Protein AF-A0AAW9EA21-F1 (afdb_monomer_lite)

pLDDT: mean 95.62, std 4.77, range [76.38, 98.94]

Sequence (103 aa):
LEMAKRGEGKLLDQFNNPDNPYAHYTTTGPEIWQQTAGRITHFVSSMGTTGTITGVSRFLREQSKPVTIVGLQPEEGSSIPGIRRWPAEYMPGIFNASLVDTV

InterPro domains:
  IPR001926 Tryptophan synthase beta chain-like, PALP domain [PF00291] (3-84)
  IPR036052 Tryptophan synthase beta chain-like, PALP domain superfamily [G3DSA:3.40.50.1100] (3-103)
  IPR036052 Tryptophan synthase beta chain-like, PALP domain superfamily [SSF53686] (2-101)
  IPR050214 Cysteine synthase/Cystathionine beta-synthase [PTHR10314] (5-102)

Organism: Klebsiella aerogenes (NCBI:txid548)

Secondary structure (DSSP, 8-state):
-HHHHTTSS----TTT-THHHHHHHHTHHHHHHHHTTT---EEEEE-SSSHHHHHHHHHHHTSSS--EEEEE-PPTT---TT-----GGG--TT--GGG-SB-

Structure (mmCIF, N/CA/C/O backbone):
data_AF-A0AAW9EA21-F1
#
_entry.id   AF-A0AAW9EA21-F1
#
loop_
_atom_site.group_PDB
_atom_site.id
_atom_site.type_symbol
_atom_site.label_atom_id
_atom_site.label_alt_id
_atom_site.label_comp_id
_atom_site.label_asym_id
_atom_site.label_entity_id
_atom_site.label_seq_id
_atom_site.pdbx_PDB_ins_code
_atom_site.Cartn_x
_atom_site.Cartn_y
_atom_site.Cartn_z
_atom_site.occupancy
_atom_site.B_iso_or_equiv
_atom_site.auth_seq_id
_atom_site.auth_comp_id
_atom_site.auth_asym_id
_atom_site.auth_atom_id
_atom_site.pdbx_PDB_model_num
ATOM 1 N N . LEU A 1 1 ? 11.780 0.273 -22.614 1.00 79.50 1 LEU A N 1
ATOM 2 C CA . LEU A 1 1 ? 10.658 0.004 -23.547 1.00 79.50 1 LEU A CA 1
ATOM 3 C C . LEU A 1 1 ? 11.122 -0.635 -24.857 1.00 79.50 1 LEU A C 1
ATOM 5 O O . LEU A 1 1 ? 10.450 -1.545 -25.315 1.00 79.50 1 LEU A O 1
ATOM 9 N N . GLU A 1 2 ? 12.252 -0.220 -25.436 1.00 89.38 2 GLU A N 1
ATOM 10 C CA . GLU A 1 2 ? 12.688 -0.673 -26.772 1.00 89.38 2 GLU A CA 1
ATOM 11 C C . GLU A 1 2 ? 12.821 -2.196 -26.941 1.00 89.38 2 GLU A C 1
ATOM 13 O O . GLU A 1 2 ? 12.264 -2.733 -27.887 1.00 89.38 2 GLU A O 1
ATOM 18 N N . MET A 1 3 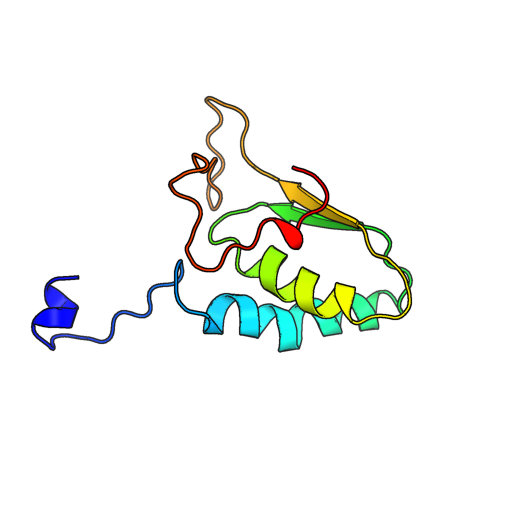? 13.437 -2.926 -26.003 1.00 95.19 3 MET A N 1
ATOM 19 C CA . MET A 1 3 ? 13.532 -4.399 -26.098 1.00 95.19 3 MET A CA 1
ATOM 20 C C . MET A 1 3 ? 12.156 -5.084 -26.153 1.00 95.19 3 MET A C 1
ATOM 22 O O . MET A 1 3 ? 11.931 -5.974 -26.968 1.00 95.19 3 MET A O 1
ATOM 26 N N . ALA A 1 4 ? 11.207 -4.628 -25.327 1.00 93.81 4 ALA A N 1
ATOM 27 C CA . ALA A 1 4 ? 9.842 -5.153 -25.338 1.00 93.81 4 ALA A CA 1
ATOM 28 C C . ALA A 1 4 ? 9.116 -4.819 -26.652 1.00 93.81 4 ALA A C 1
ATOM 30 O O . ALA A 1 4 ? 8.426 -5.672 -27.201 1.00 93.81 4 ALA A O 1
ATOM 31 N N . LYS A 1 5 ? 9.324 -3.613 -27.204 1.00 94.88 5 LYS A N 1
ATOM 32 C CA . LYS A 1 5 ? 8.792 -3.223 -28.523 1.00 94.88 5 LYS A CA 1
ATOM 33 C C . LYS A 1 5 ? 9.389 -4.050 -29.667 1.00 94.88 5 LYS A C 1
ATOM 35 O O . LYS A 1 5 ? 8.693 -4.313 -30.639 1.00 94.88 5 LYS A O 1
ATOM 40 N N . ARG A 1 6 ? 10.650 -4.474 -29.545 1.00 97.50 6 ARG A N 1
ATOM 41 C CA . ARG A 1 6 ? 11.328 -5.370 -30.498 1.00 97.50 6 ARG A CA 1
ATOM 42 C C . ARG A 1 6 ? 10.968 -6.853 -30.316 1.00 97.50 6 ARG A C 1
ATOM 44 O O . ARG A 1 6 ? 11.475 -7.683 -31.058 1.00 97.50 6 ARG A O 1
ATOM 51 N N . GLY A 1 7 ? 10.105 -7.201 -29.356 1.00 96.25 7 GLY A N 1
ATOM 52 C CA . GLY A 1 7 ? 9.681 -8.585 -29.115 1.00 96.25 7 GLY A CA 1
ATOM 53 C C . GLY A 1 7 ? 10.720 -9.459 -28.402 1.00 96.25 7 GLY A C 1
ATOM 54 O O . GLY A 1 7 ? 10.585 -10.676 -28.386 1.00 96.25 7 GLY A O 1
ATOM 55 N N . GLU A 1 8 ? 11.741 -8.861 -27.784 1.00 97.44 8 GLU A N 1
ATOM 56 C CA . GLU A 1 8 ? 12.852 -9.579 -27.132 1.00 97.44 8 GLU A CA 1
ATOM 57 C C . GLU A 1 8 ? 12.527 -10.024 -25.694 1.00 97.44 8 GLU A C 1
ATOM 59 O O . GLU A 1 8 ? 13.353 -10.633 -25.019 1.00 97.44 8 GLU A O 1
ATOM 64 N N . GLY A 1 9 ? 11.334 -9.701 -25.192 1.00 96.38 9 GLY A N 1
ATOM 65 C CA . GLY A 1 9 ? 10.894 -10.089 -23.858 1.00 96.38 9 GLY A CA 1
ATOM 66 C C . GLY A 1 9 ? 9.624 -9.373 -23.411 1.00 96.38 9 GLY A C 1
ATOM 67 O O . GLY A 1 9 ? 9.191 -8.383 -24.004 1.00 96.38 9 GLY A O 1
ATOM 68 N N . LYS A 1 10 ? 9.027 -9.870 -22.326 1.00 96.62 10 LYS A N 1
ATOM 69 C CA . LYS A 1 10 ? 7.837 -9.276 -21.709 1.00 96.62 10 LYS A CA 1
ATOM 70 C C . LYS A 1 10 ? 8.256 -8.294 -20.616 1.00 96.62 10 LYS A C 1
ATOM 72 O O . LYS A 1 10 ? 8.841 -8.690 -19.612 1.00 96.62 10 LYS A O 1
ATOM 77 N N . LEU A 1 11 ? 7.923 -7.018 -20.787 1.00 97.19 11 LEU A N 1
ATOM 78 C CA . LEU A 1 11 ? 8.078 -6.024 -19.727 1.00 97.19 11 LEU A CA 1
ATOM 79 C C . LEU A 1 11 ? 6.976 -6.220 -18.679 1.00 97.19 11 LEU A C 1
ATOM 81 O O . LEU A 1 11 ? 5.797 -6.178 -19.018 1.00 97.19 11 LEU A O 1
ATOM 85 N N . LEU A 1 12 ? 7.362 -6.427 -17.419 1.00 97.06 12 LEU A N 1
ATOM 86 C CA . LEU A 1 12 ? 6.407 -6.612 -16.320 1.00 97.06 12 LEU A CA 1
ATOM 87 C C . LEU A 1 12 ? 5.915 -5.301 -15.706 1.00 97.06 12 LEU A C 1
ATOM 89 O O . LEU A 1 12 ? 4.823 -5.289 -15.163 1.00 97.06 12 LEU A O 1
ATOM 93 N N . ASP A 1 13 ? 6.719 -4.239 -15.779 1.00 97.19 13 ASP A N 1
ATOM 94 C CA . ASP A 1 13 ? 6.382 -2.876 -15.350 1.00 97.19 13 ASP A CA 1
ATOM 95 C C . ASP A 1 13 ? 5.781 -2.743 -13.933 1.00 97.19 13 ASP A C 1
ATOM 97 O O . ASP A 1 13 ? 4.624 -2.376 -13.746 1.00 97.19 13 ASP A O 1
ATOM 101 N N . GLN A 1 14 ? 6.589 -3.002 -12.902 1.00 97.62 14 GLN A N 1
ATOM 102 C CA . GLN A 1 14 ? 6.143 -3.009 -11.499 1.00 97.62 14 GLN A CA 1
ATOM 103 C C . GLN A 1 14 ? 5.473 -1.710 -11.000 1.00 97.62 14 GLN A C 1
ATOM 105 O O . GLN A 1 14 ? 4.792 -1.750 -9.978 1.00 97.62 14 GLN A O 1
ATOM 110 N N . PHE A 1 15 ? 5.681 -0.569 -11.667 1.00 96.62 15 PHE A N 1
ATOM 111 C CA . PHE A 1 15 ? 5.118 0.726 -11.261 1.00 96.62 15 PHE A CA 1
ATOM 112 C C . PHE A 1 15 ? 3.727 0.988 -11.847 1.00 96.62 15 PHE A C 1
ATOM 114 O O . PHE A 1 15 ? 3.001 1.824 -11.313 1.00 96.62 15 PHE A O 1
ATOM 121 N N . ASN A 1 16 ? 3.353 0.272 -12.911 1.00 97.38 16 ASN A N 1
ATOM 122 C CA . ASN A 1 16 ? 2.073 0.443 -13.605 1.00 97.38 16 ASN A CA 1
ATOM 123 C C . ASN A 1 16 ? 1.245 -0.849 -13.666 1.00 97.38 16 ASN A C 1
ATOM 125 O O . ASN A 1 16 ? 0.055 -0.802 -13.966 1.00 97.38 16 ASN A O 1
ATOM 129 N N . ASN A 1 17 ? 1.849 -2.003 -13.383 1.00 98.38 17 ASN A N 1
ATOM 130 C CA . ASN A 1 17 ? 1.172 -3.286 -13.469 1.00 98.38 17 ASN A CA 1
ATOM 131 C C . ASN A 1 17 ? 0.191 -3.488 -12.295 1.00 98.38 17 ASN A C 1
ATOM 133 O O . ASN A 1 17 ? 0.636 -3.551 -11.143 1.00 98.38 17 ASN A O 1
ATOM 137 N N . PRO A 1 18 ? -1.122 -3.641 -12.562 1.00 98.38 18 PRO A N 1
ATOM 138 C CA . PRO A 1 18 ? -2.140 -3.819 -11.527 1.00 98.38 18 PRO A CA 1
ATOM 139 C C . PRO A 1 18 ? -1.987 -5.120 -10.726 1.00 98.38 18 PRO A C 1
ATOM 141 O O . PRO A 1 18 ? -2.508 -5.196 -9.613 1.00 98.38 18 PRO A O 1
ATOM 144 N N . ASP A 1 19 ? -1.233 -6.103 -11.225 1.00 98.75 19 ASP A N 1
ATOM 145 C CA . ASP A 1 19 ? -0.961 -7.350 -10.505 1.00 98.75 19 ASP A CA 1
ATOM 146 C C . ASP A 1 19 ? -0.124 -7.112 -9.237 1.00 98.75 19 ASP A C 1
ATOM 148 O O . ASP A 1 19 ? -0.240 -7.858 -8.265 1.00 98.75 19 ASP A O 1
ATOM 152 N N . ASN A 1 20 ? 0.675 -6.036 -9.203 1.00 98.75 20 ASN A N 1
ATOM 153 C CA . ASN A 1 20 ? 1.459 -5.652 -8.029 1.00 98.75 20 ASN A CA 1
ATOM 154 C C . ASN A 1 20 ? 0.556 -5.345 -6.809 1.00 98.75 20 ASN A C 1
ATOM 156 O O . ASN A 1 20 ? 0.624 -6.075 -5.818 1.00 98.75 20 ASN A O 1
ATOM 160 N N . PRO A 1 21 ? -0.341 -4.337 -6.835 1.00 98.75 21 PRO A N 1
ATOM 161 C CA . PRO A 1 21 ? -1.252 -4.110 -5.715 1.00 98.75 21 PRO A CA 1
ATOM 162 C C . PRO A 1 21 ? -2.278 -5.238 -5.546 1.00 98.75 21 PRO A C 1
ATOM 164 O O . PRO A 1 21 ? -2.751 -5.452 -4.432 1.00 98.75 21 PRO A O 1
ATOM 167 N N . TYR A 1 22 ? -2.622 -5.977 -6.607 1.00 98.81 22 TYR A N 1
ATOM 168 C CA . TYR A 1 22 ? -3.556 -7.101 -6.507 1.00 98.81 22 TYR A CA 1
ATOM 169 C C . TYR A 1 22 ? -3.022 -8.243 -5.632 1.00 98.81 22 TYR A C 1
ATOM 171 O O . TYR A 1 22 ? -3.783 -8.819 -4.850 1.00 98.81 22 TYR A O 1
ATOM 179 N N . ALA A 1 23 ? -1.714 -8.517 -5.685 1.00 98.88 23 ALA A N 1
ATOM 180 C CA . ALA A 1 23 ? -1.083 -9.468 -4.774 1.00 98.88 23 ALA A CA 1
ATOM 181 C C . ALA A 1 23 ? -1.366 -9.086 -3.313 1.00 98.88 23 ALA A C 1
ATOM 183 O O . ALA A 1 23 ? -1.907 -9.874 -2.549 1.00 98.88 23 ALA A O 1
ATOM 184 N N . HIS A 1 24 ? -1.118 -7.832 -2.942 1.00 98.88 24 HIS A N 1
ATOM 185 C CA . HIS A 1 24 ? -1.331 -7.356 -1.575 1.00 98.88 24 HIS A CA 1
ATOM 186 C C . HIS A 1 24 ? -2.805 -7.273 -1.160 1.00 98.88 24 HIS A C 1
ATOM 188 O O . HIS A 1 24 ? -3.114 -7.445 0.017 1.00 98.88 24 HIS A O 1
ATOM 194 N N . TYR A 1 25 ? -3.708 -7.022 -2.108 1.00 98.88 25 TYR A N 1
ATOM 195 C CA . TYR A 1 25 ? -5.150 -7.064 -1.869 1.00 98.88 25 TYR A CA 1
ATOM 196 C C . TYR A 1 25 ? -5.637 -8.478 -1.526 1.00 98.88 25 TYR A C 1
ATOM 198 O O . TYR A 1 25 ? -6.468 -8.645 -0.640 1.00 98.88 25 TYR A O 1
ATOM 206 N N . THR A 1 26 ? -5.105 -9.496 -2.206 1.00 98.81 26 THR A N 1
ATOM 207 C CA . THR A 1 26 ? -5.548 -10.892 -2.054 1.00 98.81 26 THR A CA 1
ATOM 208 C C . THR A 1 26 ? -4.798 -11.678 -0.983 1.00 98.81 26 THR A C 1
ATOM 210 O O . THR A 1 26 ? -5.318 -12.691 -0.520 1.00 98.81 26 THR A O 1
ATOM 213 N N . THR A 1 27 ? -3.607 -11.232 -0.571 1.00 98.88 27 THR A N 1
ATOM 214 C CA . THR A 1 27 ? -2.789 -11.931 0.435 1.00 98.88 27 THR A CA 1
ATOM 215 C C . THR A 1 27 ? -2.475 -11.045 1.636 1.00 98.88 27 THR A C 1
ATOM 217 O O . THR A 1 27 ? -3.057 -11.229 2.702 1.00 98.88 27 THR A O 1
ATOM 220 N N . THR A 1 28 ? -1.629 -10.025 1.475 1.00 98.94 28 THR A N 1
ATOM 221 C CA . THR A 1 28 ? -1.104 -9.222 2.594 1.00 98.94 28 THR A CA 1
ATOM 222 C C . THR A 1 28 ? -2.202 -8.559 3.436 1.00 98.94 28 THR A C 1
ATOM 224 O O . THR A 1 28 ? -2.132 -8.580 4.662 1.00 98.94 28 THR A O 1
ATOM 227 N N . GLY A 1 29 ? -3.227 -7.979 2.804 1.00 98.81 29 GLY A N 1
ATOM 228 C CA . GLY A 1 29 ? -4.373 -7.383 3.496 1.00 98.81 29 GLY A CA 1
ATOM 229 C C . GLY A 1 29 ? -5.155 -8.405 4.336 1.00 98.81 29 GLY A C 1
ATOM 230 O O . GLY A 1 29 ? -5.263 -8.214 5.553 1.00 98.81 29 GLY A O 1
ATOM 231 N N . PRO A 1 30 ? -5.661 -9.497 3.725 1.00 98.81 30 PRO A N 1
ATOM 232 C CA . PRO A 1 30 ? -6.327 -10.587 4.437 1.00 98.81 30 PRO A CA 1
ATOM 233 C C . PRO A 1 30 ? -5.498 -11.186 5.573 1.00 98.81 30 PRO A C 1
ATOM 235 O O . PRO A 1 30 ? -6.029 -11.399 6.663 1.00 98.81 30 PRO A O 1
ATOM 238 N N . GLU A 1 31 ? -4.202 -11.416 5.347 1.00 98.94 31 GLU A N 1
ATOM 239 C CA . GLU A 1 31 ? -3.280 -11.943 6.355 1.00 98.94 31 GLU A CA 1
ATOM 240 C C . GLU A 1 31 ? -3.212 -11.022 7.574 1.00 98.94 31 GLU A C 1
ATOM 242 O O . GLU A 1 31 ? -3.457 -11.474 8.689 1.00 98.94 31 GLU A O 1
ATOM 247 N N . ILE A 1 32 ? -2.976 -9.720 7.380 1.00 98.88 32 ILE A N 1
ATOM 248 C CA . ILE A 1 32 ? -2.913 -8.742 8.477 1.00 98.88 32 ILE A CA 1
ATOM 249 C C . ILE A 1 32 ? -4.234 -8.695 9.252 1.00 98.88 32 ILE A C 1
ATOM 251 O O . ILE A 1 32 ? -4.248 -8.676 10.488 1.00 98.88 32 ILE A O 1
ATOM 255 N N . TRP A 1 33 ? -5.364 -8.671 8.550 1.00 98.75 33 TRP A N 1
ATOM 256 C CA . TRP A 1 33 ? -6.674 -8.629 9.191 1.00 98.75 33 TRP A CA 1
ATOM 257 C C . TRP A 1 33 ? -6.946 -9.881 10.027 1.00 98.75 33 TRP A C 1
ATOM 259 O O . TRP A 1 33 ? -7.349 -9.774 11.189 1.00 98.75 33 TRP A O 1
ATOM 269 N N . GLN A 1 34 ? -6.656 -11.060 9.472 1.00 98.69 34 GLN A N 1
ATOM 270 C CA . GLN A 1 34 ? -6.806 -12.338 10.160 1.00 98.69 34 GLN A CA 1
ATOM 271 C C . GLN A 1 34 ? -5.863 -12.436 11.366 1.00 98.69 34 GLN A C 1
ATOM 273 O O . GLN A 1 34 ? -6.316 -12.731 12.472 1.00 98.69 34 GLN A O 1
ATOM 278 N N . GLN A 1 35 ? -4.578 -12.129 11.185 1.00 98.88 35 GLN A N 1
ATOM 279 C CA . GLN A 1 35 ? -3.544 -12.245 12.218 1.00 98.88 35 GLN A CA 1
ATOM 280 C C . GLN A 1 35 ? -3.766 -11.268 13.377 1.00 98.88 35 GLN A C 1
ATOM 282 O O . GLN A 1 35 ? -3.467 -11.577 14.531 1.00 98.88 35 GLN A O 1
ATOM 287 N N . THR A 1 36 ? -4.332 -10.091 13.101 1.00 98.62 36 THR A N 1
ATOM 288 C CA . THR A 1 36 ? -4.708 -9.128 14.146 1.00 98.62 36 THR A CA 1
ATOM 289 C C . THR A 1 36 ? -6.078 -9.413 14.760 1.00 98.62 36 THR A C 1
ATOM 291 O O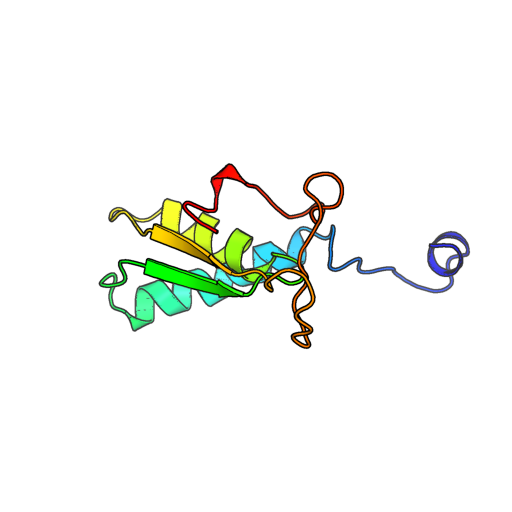 . THR A 1 36 ? -6.455 -8.730 15.718 1.00 98.62 36 THR A O 1
ATOM 294 N N . ALA A 1 37 ? -6.807 -10.412 14.251 1.00 98.31 37 ALA A N 1
ATOM 295 C CA . ALA A 1 37 ? -8.200 -10.700 14.584 1.00 98.31 37 ALA A CA 1
ATOM 296 C C . ALA A 1 37 ? -9.098 -9.451 14.456 1.00 98.31 37 ALA A C 1
ATOM 298 O O . ALA A 1 37 ? -9.889 -9.145 15.348 1.00 98.31 37 ALA A O 1
ATOM 299 N N . GLY A 1 38 ? -8.904 -8.665 13.390 1.00 98.25 38 GLY A N 1
ATOM 300 C CA . GLY A 1 38 ? -9.637 -7.419 13.133 1.00 98.25 38 GLY A CA 1
ATOM 301 C C . GLY A 1 38 ? -9.337 -6.269 14.106 1.00 98.25 38 GLY A C 1
ATOM 302 O O . GLY A 1 38 ? -10.027 -5.247 14.111 1.00 98.25 38 GLY A O 1
ATOM 303 N N . ARG A 1 39 ? -8.317 -6.399 14.968 1.00 98.44 39 ARG A N 1
ATOM 304 C CA . ARG A 1 39 ? -7.994 -5.376 15.978 1.00 98.44 39 ARG A CA 1
ATOM 305 C C . ARG A 1 39 ? -7.179 -4.210 15.436 1.00 98.44 39 ARG A C 1
ATOM 307 O O . ARG A 1 39 ? -7.139 -3.183 16.113 1.00 98.44 39 ARG A O 1
ATOM 314 N N . ILE A 1 40 ? -6.573 -4.343 14.254 1.00 98.69 40 ILE A N 1
ATOM 315 C CA . ILE A 1 40 ? -5.794 -3.275 13.618 1.00 98.69 40 ILE A CA 1
ATOM 316 C C . ILE A 1 40 ? -6.569 -1.948 13.606 1.00 98.69 40 ILE A C 1
ATOM 318 O O . ILE A 1 40 ? -7.798 -1.907 13.489 1.00 98.69 40 ILE A O 1
ATOM 322 N N . THR A 1 41 ? -5.839 -0.858 13.818 1.00 98.69 41 THR A N 1
ATOM 323 C CA . THR A 1 41 ? -6.363 0.516 13.776 1.00 98.69 41 THR A CA 1
ATOM 324 C C . THR A 1 41 ? -5.576 1.393 12.814 1.00 98.69 41 THR A C 1
ATOM 326 O O . THR A 1 41 ? -6.146 2.322 12.256 1.00 98.69 41 THR A O 1
ATOM 329 N N . HIS A 1 42 ? -4.294 1.084 12.596 1.00 98.81 42 HIS A N 1
ATOM 330 C CA . HIS A 1 42 ? -3.406 1.805 11.693 1.00 98.81 42 HIS A CA 1
ATOM 331 C C . HIS A 1 42 ? -2.571 0.808 10.891 1.00 98.81 42 HIS A C 1
ATOM 333 O O . HIS A 1 42 ? -2.043 -0.151 11.457 1.00 98.81 42 HIS A O 1
ATOM 339 N N . PHE A 1 43 ? -2.429 1.055 9.594 1.00 98.81 43 PHE A N 1
ATOM 340 C CA . PHE A 1 43 ? -1.490 0.363 8.722 1.00 98.81 43 PHE A CA 1
ATOM 341 C C . PHE A 1 43 ? -0.442 1.362 8.234 1.00 98.81 43 PHE A C 1
ATOM 343 O O . PHE A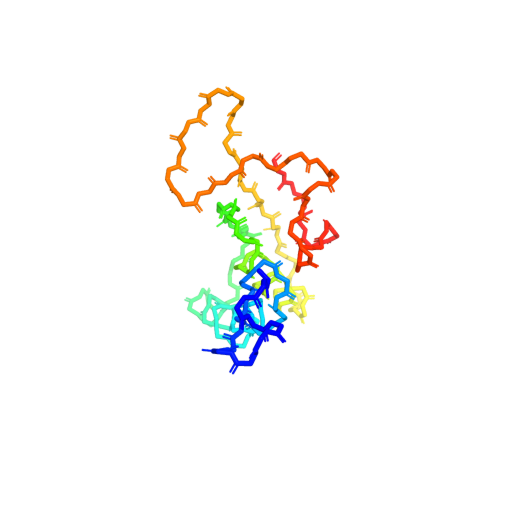 1 43 ? -0.795 2.395 7.670 1.00 98.81 43 PHE A O 1
ATOM 350 N N . VAL A 1 44 ? 0.837 1.059 8.460 1.00 98.69 44 VAL A N 1
ATOM 351 C CA . VAL A 1 44 ? 1.966 1.932 8.110 1.00 98.69 44 VAL A CA 1
ATOM 352 C C . VAL A 1 44 ? 2.806 1.250 7.038 1.00 98.69 44 VAL A C 1
ATOM 354 O O . VAL A 1 44 ? 3.191 0.092 7.205 1.00 98.69 44 VAL A O 1
ATOM 357 N N . SER A 1 45 ? 3.105 1.947 5.939 1.00 98.56 45 SER A N 1
ATOM 358 C CA . SER A 1 45 ? 3.893 1.382 4.840 1.00 98.56 45 SER A CA 1
ATOM 359 C C . SER A 1 45 ? 4.788 2.421 4.168 1.00 98.56 45 SER A C 1
ATOM 361 O O . SER A 1 45 ? 4.328 3.468 3.712 1.00 98.56 45 SER A O 1
ATOM 363 N N . SER A 1 46 ? 6.079 2.105 4.066 1.00 97.81 46 SER A N 1
ATOM 364 C CA . SER A 1 46 ? 7.041 2.911 3.314 1.00 97.81 46 SER A CA 1
ATOM 365 C C . SER A 1 46 ? 6.843 2.742 1.806 1.00 97.81 46 SER A C 1
ATOM 367 O O . SER A 1 46 ? 6.791 1.625 1.288 1.00 97.81 46 SER A O 1
ATOM 369 N N . MET A 1 47 ? 6.733 3.857 1.084 1.00 96.44 47 MET A N 1
ATOM 370 C CA . MET A 1 47 ? 6.239 3.870 -0.291 1.00 96.44 47 MET A CA 1
ATOM 371 C C . MET A 1 47 ? 7.371 3.834 -1.331 1.00 96.44 47 MET A C 1
ATOM 373 O O . MET A 1 47 ? 8.077 4.812 -1.567 1.00 96.44 47 MET A O 1
ATOM 377 N N . GLY A 1 48 ? 7.525 2.676 -1.980 1.00 95.19 48 GLY A N 1
ATOM 378 C CA . GLY A 1 48 ? 8.339 2.486 -3.188 1.00 95.19 48 GLY A CA 1
ATOM 379 C C . GLY A 1 48 ? 7.479 2.551 -4.453 1.00 95.19 48 GLY A C 1
ATOM 380 O O . GLY A 1 48 ? 7.126 3.630 -4.915 1.00 95.19 48 GLY A O 1
ATOM 381 N N . THR A 1 49 ? 7.088 1.390 -4.994 1.00 97.38 49 THR A N 1
ATOM 382 C CA . THR A 1 49 ? 6.110 1.296 -6.103 1.00 97.38 49 THR A CA 1
ATOM 383 C C . THR A 1 49 ? 4.700 1.722 -5.700 1.00 97.38 49 THR A C 1
ATOM 385 O O . THR A 1 49 ? 3.886 1.998 -6.570 1.00 97.38 49 THR A O 1
ATOM 388 N N . THR A 1 50 ? 4.414 1.778 -4.394 1.00 98.12 50 THR A N 1
ATOM 389 C CA . THR A 1 50 ? 3.087 1.949 -3.769 1.00 98.12 50 THR A CA 1
ATOM 390 C C . THR A 1 50 ? 2.153 0.733 -3.857 1.00 98.12 50 THR A C 1
ATOM 392 O O . THR A 1 50 ? 1.042 0.789 -3.331 1.00 98.12 50 THR A O 1
ATOM 395 N N . GLY A 1 51 ? 2.595 -0.393 -4.429 1.00 98.50 51 GLY A N 1
ATOM 396 C CA . GLY A 1 51 ? 1.775 -1.606 -4.545 1.00 98.50 51 GLY A CA 1
ATOM 397 C C . GLY A 1 51 ? 1.253 -2.120 -3.200 1.00 98.50 51 GLY A C 1
ATOM 398 O O . GLY A 1 51 ? 0.057 -2.368 -3.060 1.00 98.50 51 GLY A O 1
ATOM 399 N N . THR A 1 52 ? 2.120 -2.187 -2.184 1.00 98.75 52 THR A N 1
ATOM 400 C CA . THR A 1 52 ? 1.758 -2.649 -0.834 1.00 98.75 52 THR A CA 1
ATOM 401 C C . THR A 1 52 ? 0.672 -1.794 -0.197 1.00 98.75 52 THR A C 1
ATOM 403 O O . THR A 1 52 ? -0.386 -2.318 0.146 1.00 98.75 52 THR A O 1
ATOM 406 N N . ILE A 1 53 ? 0.889 -0.479 -0.081 1.00 98.75 53 ILE A N 1
ATOM 407 C CA . ILE A 1 53 ? -0.088 0.410 0.557 1.00 98.75 53 ILE A CA 1
ATOM 408 C C . ILE A 1 53 ? -1.402 0.477 -0.224 1.00 98.75 53 ILE A C 1
ATOM 410 O O . ILE A 1 53 ? -2.468 0.481 0.382 1.00 98.75 53 ILE A O 1
ATOM 414 N N . THR A 1 54 ? -1.343 0.428 -1.557 1.00 98.69 54 THR A N 1
ATOM 415 C CA . THR A 1 54 ? -2.530 0.429 -2.420 1.00 98.69 54 THR A CA 1
ATOM 416 C C . THR A 1 54 ? -3.361 -0.839 -2.228 1.00 98.69 54 THR A C 1
ATOM 418 O O . THR A 1 54 ? -4.569 -0.754 -2.014 1.00 98.69 54 THR A O 1
ATOM 421 N N . GLY A 1 55 ? -2.738 -2.018 -2.296 1.00 98.81 55 GLY A N 1
ATOM 422 C CA . GLY A 1 55 ? -3.447 -3.293 -2.189 1.00 98.81 55 GLY A CA 1
ATOM 423 C C . GLY A 1 55 ? -4.008 -3.552 -0.795 1.00 98.81 55 GLY A C 1
ATOM 424 O O . GLY A 1 55 ? -5.190 -3.867 -0.658 1.00 98.81 55 GLY A O 1
ATOM 425 N N . VAL A 1 56 ? -3.190 -3.345 0.242 1.00 98.88 56 VAL A N 1
ATOM 426 C CA . VAL A 1 56 ? -3.625 -3.517 1.636 1.00 98.88 56 VAL A CA 1
ATOM 427 C C . VAL A 1 56 ? -4.734 -2.525 1.984 1.00 98.88 56 VAL A C 1
ATOM 429 O O . VAL A 1 56 ? -5.732 -2.925 2.578 1.00 98.88 56 VAL A O 1
ATOM 432 N N . SER A 1 57 ? -4.613 -1.256 1.574 1.00 98.81 57 SER A N 1
ATOM 433 C CA . SER A 1 57 ? -5.655 -0.252 1.819 1.00 98.81 57 SER A CA 1
ATOM 434 C C . SER A 1 57 ? -6.987 -0.645 1.185 1.00 98.81 57 SER A C 1
ATOM 436 O O . SER A 1 57 ? -7.998 -0.650 1.881 1.00 98.81 57 SER A O 1
ATOM 438 N N . ARG A 1 58 ? -6.999 -1.061 -0.093 1.00 98.69 58 ARG A N 1
ATOM 439 C CA . ARG A 1 58 ? -8.230 -1.530 -0.761 1.00 98.69 58 ARG A CA 1
ATOM 440 C C . ARG A 1 58 ? -8.937 -2.610 0.054 1.00 98.69 58 ARG A C 1
ATOM 442 O O . ARG A 1 58 ? -10.125 -2.477 0.313 1.00 98.69 58 ARG A O 1
ATOM 449 N N . PHE A 1 59 ? -8.196 -3.616 0.513 1.00 98.88 59 PHE A N 1
ATOM 450 C CA . PHE A 1 59 ? -8.764 -4.695 1.318 1.00 98.88 59 PHE A CA 1
ATOM 451 C C . PHE A 1 59 ? -9.283 -4.202 2.680 1.00 98.88 59 PHE A C 1
ATOM 453 O O . PHE A 1 59 ? -10.382 -4.558 3.103 1.00 98.88 59 PHE A O 1
ATOM 460 N N . LEU A 1 60 ? -8.510 -3.370 3.386 1.00 98.69 60 LEU A N 1
ATOM 461 C CA . LEU A 1 60 ? -8.892 -2.877 4.713 1.00 98.69 60 LEU A CA 1
ATOM 462 C C . LEU A 1 60 ? -10.101 -1.930 4.666 1.00 98.69 60 LEU A C 1
ATOM 464 O O . LEU A 1 60 ? -10.882 -1.902 5.613 1.00 98.69 60 LEU A O 1
ATOM 468 N N . ARG A 1 61 ? -10.295 -1.195 3.564 1.00 98.19 61 ARG A N 1
ATOM 469 C CA . ARG A 1 61 ? -11.473 -0.338 3.341 1.00 98.19 61 ARG A CA 1
ATOM 470 C C . ARG A 1 61 ? -12.773 -1.128 3.154 1.00 98.19 61 ARG A C 1
ATOM 472 O O . ARG A 1 61 ? -13.840 -0.557 3.348 1.00 98.19 61 ARG A O 1
ATOM 479 N N . GLU A 1 62 ? -12.700 -2.412 2.806 1.00 98.38 62 GLU A N 1
ATOM 480 C CA . GLU A 1 62 ? -13.868 -3.302 2.690 1.00 98.38 62 GLU A CA 1
ATOM 481 C C . GLU A 1 62 ? -14.321 -3.873 4.046 1.00 98.38 62 GLU A C 1
ATOM 483 O O . GLU A 1 62 ? -15.373 -4.507 4.134 1.00 98.38 62 GLU A O 1
ATOM 488 N N . GLN A 1 63 ? -13.547 -3.662 5.115 1.00 98.06 63 GLN A N 1
ATOM 489 C CA . GLN A 1 63 ? -13.863 -4.189 6.441 1.00 98.06 63 GLN A CA 1
ATOM 490 C C . GLN A 1 63 ? -14.851 -3.291 7.192 1.00 98.06 63 GLN A C 1
ATOM 492 O O . GLN A 1 63 ? -14.948 -2.088 6.964 1.00 98.06 63 GLN A O 1
ATOM 497 N N . SER A 1 64 ? -15.568 -3.873 8.156 1.00 89.94 64 SER A N 1
ATOM 498 C CA . SER A 1 64 ? -16.581 -3.154 8.942 1.00 89.94 64 SER A CA 1
ATOM 499 C C . SER A 1 64 ? -16.007 -2.093 9.888 1.00 89.94 64 SER A C 1
ATOM 501 O O . SER A 1 64 ? -16.732 -1.192 10.310 1.00 89.94 64 SER A O 1
ATOM 503 N N . LYS A 1 65 ? -14.720 -2.194 10.245 1.00 94.44 65 LYS A N 1
ATOM 504 C CA . LYS A 1 65 ? -14.038 -1.267 11.154 1.00 94.44 65 LYS A CA 1
ATOM 505 C C . LYS A 1 65 ? -13.110 -0.341 10.361 1.00 94.44 65 LYS A C 1
ATOM 507 O O . LYS A 1 65 ? -12.306 -0.846 9.579 1.00 94.44 65 LYS A O 1
ATOM 512 N N . PRO A 1 66 ? -13.141 0.982 10.602 1.00 96.38 66 PRO A N 1
ATOM 513 C CA . PRO A 1 66 ? -12.214 1.899 9.955 1.00 96.38 66 PRO A CA 1
ATOM 514 C C . PRO A 1 66 ? -10.768 1.624 10.389 1.00 96.38 66 PRO A C 1
ATOM 516 O O . PRO A 1 66 ? -10.487 1.409 11.572 1.00 96.38 66 PRO A O 1
ATOM 519 N N . VAL A 1 67 ? -9.855 1.668 9.419 1.00 98.62 67 VAL A N 1
ATOM 520 C CA . VAL A 1 67 ? -8.405 1.558 9.617 1.00 98.62 67 VAL A CA 1
ATOM 521 C C . VAL A 1 67 ? -7.734 2.748 8.942 1.00 98.62 67 VAL A C 1
ATOM 523 O O . VAL A 1 67 ? -7.995 3.013 7.768 1.00 98.62 67 VAL A O 1
ATOM 526 N N . THR A 1 68 ? -6.875 3.446 9.681 1.00 98.75 68 THR A N 1
ATOM 527 C CA . THR A 1 68 ? -6.079 4.565 9.170 1.00 98.75 68 THR A CA 1
ATOM 528 C C . THR A 1 68 ? -4.909 4.040 8.346 1.00 98.75 68 THR A C 1
ATOM 530 O O . THR A 1 68 ? -4.153 3.181 8.808 1.00 98.75 68 THR A O 1
ATOM 533 N N . ILE A 1 69 ? -4.718 4.577 7.148 1.00 98.81 69 ILE A N 1
ATOM 534 C CA . ILE A 1 69 ? -3.640 4.193 6.239 1.00 98.81 69 ILE A CA 1
ATOM 535 C C . ILE A 1 69 ? -2.577 5.294 6.206 1.00 98.81 69 ILE A C 1
ATOM 537 O O . ILE A 1 69 ? -2.835 6.401 5.739 1.00 98.81 69 ILE A O 1
ATOM 541 N N . VAL A 1 70 ? -1.378 4.977 6.691 1.00 98.62 70 VAL A N 1
ATOM 542 C CA . VAL A 1 70 ? -0.240 5.896 6.827 1.00 98.62 70 VAL A CA 1
ATOM 543 C C . VAL A 1 70 ? 0.835 5.524 5.806 1.00 98.62 70 VAL A C 1
ATOM 545 O O . VAL A 1 70 ? 1.479 4.474 5.913 1.00 98.62 70 VAL A O 1
ATOM 548 N N . GLY A 1 71 ? 1.029 6.377 4.804 1.00 97.69 71 GLY A N 1
ATOM 549 C CA . GLY A 1 71 ? 2.139 6.261 3.864 1.00 97.69 71 GLY A CA 1
ATOM 550 C C . GLY A 1 71 ? 3.388 6.921 4.422 1.00 97.69 71 GLY A C 1
ATOM 551 O O . GLY A 1 71 ? 3.291 7.956 5.056 1.00 97.69 71 GLY A O 1
ATOM 552 N N . LEU A 1 72 ? 4.567 6.348 4.189 1.00 97.25 72 LEU A N 1
ATOM 553 C CA . LEU A 1 72 ? 5.832 7.005 4.527 1.00 97.25 72 LEU A CA 1
ATOM 554 C C . LEU A 1 72 ? 6.641 7.286 3.267 1.00 97.25 72 LEU A C 1
ATOM 556 O O . LEU A 1 72 ? 6.749 6.435 2.378 1.00 97.25 72 LEU A O 1
ATOM 560 N N . GLN A 1 73 ? 7.269 8.456 3.232 1.00 95.00 73 GLN A N 1
ATOM 561 C CA . GLN A 1 73 ? 8.239 8.846 2.214 1.00 95.00 73 GLN A CA 1
ATOM 562 C C . GLN A 1 73 ? 9.502 9.423 2.868 1.00 95.00 73 GLN A C 1
ATOM 564 O O . GLN A 1 73 ? 9.416 9.961 3.972 1.00 95.00 73 GLN A O 1
ATOM 569 N N . PRO A 1 74 ? 10.673 9.351 2.209 1.00 93.69 74 PRO A N 1
ATOM 570 C CA . PRO A 1 74 ? 11.874 10.020 2.695 1.00 93.69 74 PRO A CA 1
ATOM 571 C C . PRO A 1 74 ? 11.675 11.533 2.845 1.00 93.69 74 PRO A C 1
ATOM 573 O O . PRO A 1 74 ? 11.008 12.179 2.024 1.00 93.69 74 PRO A O 1
ATOM 576 N N . GLU A 1 75 ? 12.320 12.107 3.858 1.00 92.31 75 GLU A N 1
ATOM 577 C CA . GLU A 1 75 ? 12.544 13.551 3.921 1.00 92.31 75 GLU A CA 1
ATOM 578 C C . GLU A 1 75 ? 13.370 14.026 2.718 1.00 92.31 75 GLU A C 1
ATOM 580 O O . GLU A 1 75 ? 14.072 13.252 2.059 1.00 92.31 75 GLU A O 1
ATOM 585 N N . GLU A 1 76 ? 13.286 15.318 2.415 1.00 89.50 76 GLU A N 1
ATOM 586 C CA . GLU A 1 76 ? 14.110 15.909 1.367 1.00 89.50 76 GLU A CA 1
ATOM 587 C C . GLU A 1 76 ? 15.603 15.768 1.710 1.00 89.50 76 GLU A C 1
ATOM 589 O O . GLU A 1 76 ? 16.024 15.996 2.840 1.00 89.50 76 GLU A O 1
ATOM 594 N N . GLY A 1 77 ? 16.401 15.309 0.742 1.00 89.75 77 GLY A N 1
ATOM 595 C CA . GLY A 1 77 ? 17.823 15.002 0.940 1.00 89.75 77 GLY A CA 1
ATOM 596 C C . GLY A 1 77 ? 18.124 13.649 1.601 1.00 89.75 77 GLY A C 1
ATOM 597 O O . GLY A 1 77 ? 19.273 13.209 1.560 1.00 89.75 77 GLY A O 1
ATOM 598 N N . SER A 1 78 ? 17.127 12.942 2.146 1.00 93.94 78 SER A N 1
ATOM 599 C CA . SER A 1 78 ? 17.325 11.602 2.711 1.00 93.94 78 SER A CA 1
ATOM 600 C C . SER A 1 78 ? 17.348 10.516 1.631 1.00 93.94 78 SER A C 1
ATOM 602 O O . SER A 1 78 ? 16.532 10.507 0.710 1.00 93.94 78 SER A O 1
ATOM 604 N N . SER A 1 79 ? 18.253 9.544 1.779 1.00 93.19 79 SER A N 1
ATOM 605 C CA . SER A 1 79 ? 18.364 8.382 0.891 1.00 93.19 79 SER A CA 1
ATOM 606 C C . SER A 1 79 ? 18.064 7.101 1.661 1.00 93.19 79 SER A C 1
ATOM 608 O O . SER A 1 79 ? 18.844 6.686 2.517 1.00 93.19 79 SER A O 1
ATOM 610 N N . ILE A 1 80 ? 16.920 6.481 1.365 1.00 93.06 80 ILE A N 1
ATOM 611 C CA . ILE A 1 80 ? 16.472 5.242 2.008 1.00 93.06 80 ILE A CA 1
ATOM 612 C C . ILE A 1 80 ? 16.306 4.172 0.920 1.00 93.06 80 ILE A C 1
ATOM 614 O O . ILE A 1 80 ? 15.396 4.284 0.093 1.00 93.06 80 ILE A O 1
ATOM 618 N N . PRO A 1 81 ? 17.172 3.139 0.879 1.00 90.94 81 PRO A N 1
ATOM 619 C CA . PRO A 1 81 ? 17.082 2.083 -0.123 1.00 90.94 81 PRO A CA 1
ATOM 620 C C . PRO A 1 81 ? 15.700 1.418 -0.154 1.00 90.94 81 PRO A C 1
ATOM 622 O O . PRO A 1 81 ? 15.152 1.044 0.879 1.00 90.94 81 PRO A O 1
ATOM 625 N N . GLY A 1 82 ? 15.146 1.256 -1.358 1.00 88.56 82 GLY A N 1
ATOM 626 C CA . GLY A 1 82 ? 13.851 0.604 -1.592 1.00 88.56 82 GLY A CA 1
ATOM 627 C C . GLY A 1 82 ? 12.639 1.541 -1.658 1.00 88.56 82 GLY A C 1
ATOM 628 O O . GLY A 1 82 ? 11.606 1.131 -2.186 1.00 88.56 82 GLY A O 1
ATOM 629 N N . ILE A 1 83 ? 12.755 2.797 -1.215 1.00 89.06 83 ILE A N 1
ATOM 630 C CA . ILE A 1 83 ? 11.662 3.784 -1.265 1.00 89.06 83 ILE A CA 1
ATOM 631 C C . ILE A 1 83 ? 12.098 5.092 -1.919 1.00 89.06 83 ILE A C 1
ATOM 633 O O . ILE A 1 83 ? 13.286 5.342 -2.117 1.00 89.06 83 ILE A O 1
ATOM 637 N N . ARG A 1 84 ? 11.124 5.917 -2.312 1.00 85.69 84 ARG A N 1
ATOM 638 C CA . ARG A 1 84 ? 11.380 7.190 -2.994 1.00 85.69 84 ARG A CA 1
ATOM 639 C C . ARG A 1 84 ? 10.436 8.269 -2.494 1.00 85.69 84 ARG A C 1
ATOM 641 O O . ARG A 1 84 ? 9.281 7.996 -2.187 1.00 85.69 84 ARG A O 1
ATOM 648 N N . ARG A 1 85 ? 10.933 9.504 -2.466 1.00 87.31 85 ARG A N 1
ATOM 649 C CA . ARG A 1 85 ? 10.091 10.697 -2.389 1.00 87.31 85 ARG A CA 1
ATOM 650 C C . ARG A 1 85 ? 9.663 11.028 -3.814 1.00 87.31 85 ARG A C 1
ATOM 652 O O . ARG A 1 85 ? 10.481 11.471 -4.617 1.00 87.31 85 ARG A O 1
ATOM 659 N N . TRP A 1 86 ? 8.421 10.720 -4.152 1.00 84.25 86 TRP A N 1
ATOM 660 C CA . TRP A 1 86 ? 7.885 10.972 -5.485 1.00 84.25 86 TRP A CA 1
ATOM 661 C C . TRP A 1 86 ? 7.411 12.426 -5.591 1.00 84.25 86 TRP A C 1
ATOM 663 O O . TRP A 1 86 ? 6.656 12.875 -4.727 1.00 84.25 86 TRP A O 1
ATOM 673 N N . PRO A 1 87 ? 7.801 13.178 -6.633 1.00 84.38 87 PRO A N 1
ATOM 674 C CA . PRO A 1 87 ? 7.087 14.400 -6.975 1.00 84.38 87 PRO A CA 1
ATOM 675 C C . PRO A 1 87 ? 5.637 14.055 -7.341 1.00 84.38 87 PRO A C 1
ATOM 677 O O . PRO A 1 87 ? 5.389 13.007 -7.938 1.00 84.38 87 PRO A O 1
ATOM 680 N N . ALA A 1 88 ? 4.688 14.936 -7.016 1.00 76.38 88 ALA A N 1
ATOM 681 C CA . ALA A 1 88 ? 3.257 14.660 -7.178 1.00 76.38 88 ALA A CA 1
ATOM 682 C C . ALA A 1 88 ? 2.872 14.244 -8.614 1.00 76.38 88 ALA A C 1
ATOM 684 O O . ALA A 1 88 ? 2.041 13.361 -8.804 1.00 76.38 88 ALA A O 1
ATOM 685 N N . GLU A 1 89 ? 3.517 14.834 -9.620 1.00 79.38 89 GLU A N 1
ATOM 686 C CA . GLU A 1 89 ? 3.303 14.547 -11.046 1.00 79.38 89 GLU A CA 1
ATOM 687 C C . GLU A 1 89 ? 3.927 13.226 -11.538 1.00 79.38 89 GLU A C 1
ATOM 689 O O . GLU A 1 89 ? 3.591 12.757 -12.623 1.00 79.38 89 GLU A O 1
ATOM 694 N N . TYR A 1 90 ? 4.800 12.600 -10.741 1.00 84.25 90 TYR A N 1
ATOM 695 C CA . TYR A 1 90 ? 5.498 11.353 -11.077 1.00 84.25 90 TYR A CA 1
ATOM 696 C C . TYR A 1 90 ? 5.137 10.199 -10.137 1.00 84.25 90 TYR A C 1
ATOM 698 O O . TYR A 1 90 ? 5.908 9.245 -10.007 1.00 84.25 90 TYR A O 1
ATOM 706 N N . MET A 1 91 ? 3.980 10.264 -9.470 1.00 88.94 91 MET A N 1
ATOM 707 C CA . MET A 1 91 ? 3.495 9.123 -8.696 1.00 88.94 91 MET A CA 1
ATOM 708 C C . MET A 1 91 ? 3.351 7.884 -9.602 1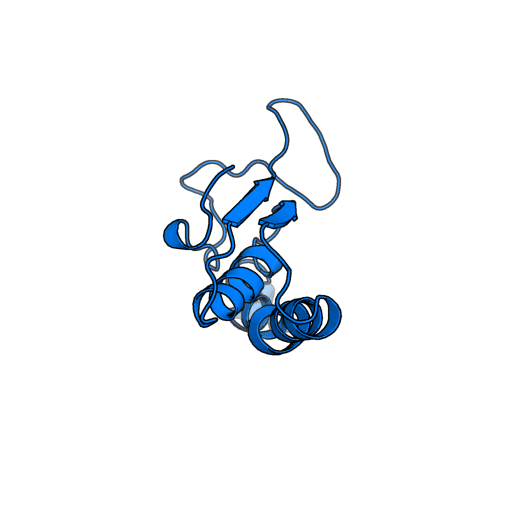.00 88.94 91 MET A C 1
ATOM 710 O O . MET A 1 91 ? 2.935 8.018 -10.756 1.00 88.94 91 MET A O 1
ATOM 714 N N . PRO A 1 92 ? 3.680 6.673 -9.111 1.00 92.25 92 PRO A N 1
ATOM 715 C CA . PRO A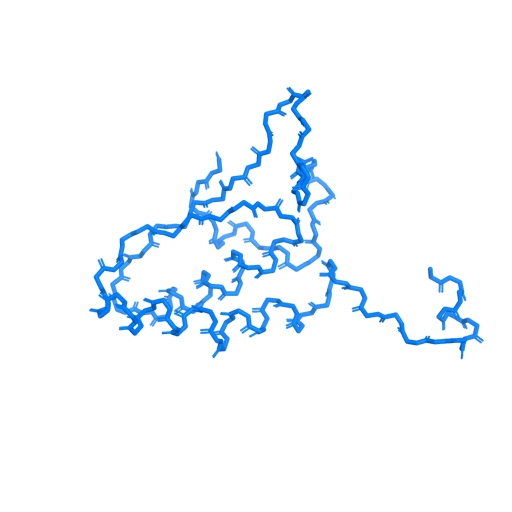 1 92 ? 3.501 5.441 -9.879 1.00 92.25 92 PRO A CA 1
ATOM 716 C C . PRO A 1 92 ? 2.061 5.282 -10.379 1.00 92.25 92 PRO A C 1
ATOM 718 O O . PRO A 1 92 ? 1.127 5.594 -9.645 1.00 92.25 92 PRO A O 1
ATOM 721 N N . GLY A 1 93 ? 1.857 4.738 -11.583 1.00 95.00 93 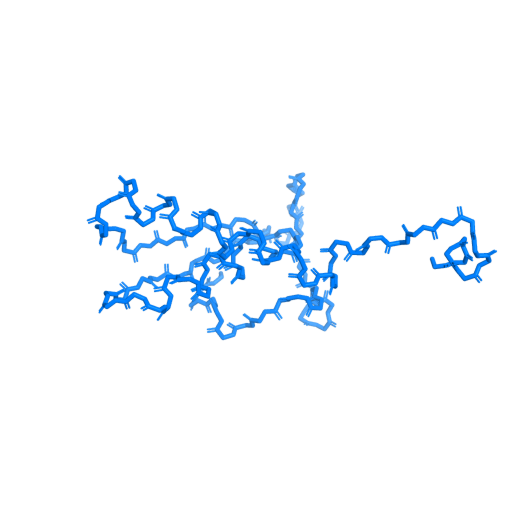GLY A N 1
ATOM 722 C CA . GLY A 1 93 ? 0.519 4.616 -12.178 1.00 95.00 93 GLY A CA 1
ATOM 723 C C . GLY A 1 93 ? -0.453 3.738 -11.380 1.00 95.00 93 GLY A C 1
ATOM 724 O O . GLY A 1 93 ? -1.664 3.899 -11.496 1.00 95.00 93 GLY A O 1
ATOM 725 N N . ILE A 1 94 ? 0.060 2.833 -10.538 1.00 97.50 94 ILE A N 1
ATOM 726 C CA . ILE A 1 94 ? -0.758 2.027 -9.616 1.00 97.50 94 ILE A CA 1
ATOM 727 C C . ILE A 1 94 ? -1.202 2.775 -8.350 1.00 97.50 94 ILE A C 1
ATOM 729 O O . ILE A 1 94 ? -2.055 2.261 -7.625 1.00 97.50 94 ILE A O 1
ATOM 733 N N . PHE A 1 95 ? -0.634 3.949 -8.059 1.00 97.25 95 PHE A N 1
ATOM 734 C CA . PHE A 1 95 ? -0.952 4.713 -6.858 1.00 97.25 95 PHE A CA 1
ATOM 735 C C . PHE A 1 95 ? -2.355 5.324 -6.934 1.00 97.25 95 PHE A C 1
ATOM 737 O O . PHE A 1 95 ? -2.772 5.848 -7.965 1.00 97.25 95 PHE A O 1
ATOM 744 N N . ASN A 1 96 ? -3.069 5.325 -5.808 1.00 96.06 96 ASN A N 1
ATOM 745 C CA . ASN A 1 96 ? -4.308 6.079 -5.652 1.00 96.06 96 ASN A CA 1
ATOM 746 C C . ASN A 1 96 ? -4.282 6.855 -4.329 1.00 96.06 96 ASN A C 1
ATOM 748 O O . ASN A 1 96 ? -4.330 6.259 -3.254 1.00 96.06 96 ASN A O 1
ATOM 752 N N . ALA A 1 97 ? -4.258 8.187 -4.423 1.00 95.12 97 ALA A N 1
ATOM 753 C CA . ALA A 1 97 ? -4.187 9.083 -3.272 1.00 95.12 97 ALA A CA 1
ATOM 754 C C . ALA A 1 97 ? -5.365 8.921 -2.297 1.00 95.12 97 ALA A C 1
ATOM 756 O O . ALA A 1 97 ? -5.174 9.074 -1.097 1.00 95.12 97 ALA A O 1
ATOM 757 N N . SER A 1 98 ? -6.561 8.542 -2.768 1.00 96.88 98 SER A N 1
ATOM 758 C CA . SER A 1 98 ? -7.733 8.364 -1.893 1.00 96.88 98 SER A CA 1
ATOM 759 C C . SER A 1 98 ? -7.616 7.162 -0.946 1.00 96.88 98 SER A C 1
ATOM 761 O O . SER A 1 98 ? -8.461 6.966 -0.072 1.00 96.88 98 SER A O 1
ATOM 763 N N . LEU A 1 99 ? -6.611 6.307 -1.151 1.00 97.50 99 LEU A N 1
ATOM 764 C CA . LEU A 1 99 ? -6.353 5.124 -0.337 1.00 97.50 99 LEU A CA 1
ATOM 765 C C . LEU A 1 99 ? -5.380 5.388 0.818 1.00 97.50 99 LEU A C 1
ATOM 767 O O . LEU A 1 99 ? -5.159 4.475 1.612 1.00 97.50 99 LEU A O 1
ATOM 771 N N . VAL A 1 100 ? -4.808 6.588 0.924 1.00 97.81 100 VAL A N 1
ATOM 772 C CA . VAL A 1 100 ? -3.846 6.959 1.970 1.00 97.81 100 VAL A CA 1
ATOM 773 C C . VAL A 1 100 ? -4.400 8.146 2.752 1.00 97.81 100 VAL A C 1
ATOM 775 O O . VAL A 1 100 ? -4.734 9.169 2.166 1.00 97.81 100 VAL A O 1
ATOM 778 N N . ASP A 1 101 ? -4.515 8.001 4.072 1.00 97.75 101 ASP A N 1
ATOM 779 C CA . ASP A 1 101 ? -5.108 9.023 4.943 1.00 97.75 101 ASP A CA 1
ATOM 780 C C . ASP A 1 101 ? -4.093 10.110 5.323 1.00 97.75 101 ASP A C 1
ATOM 782 O O . ASP A 1 101 ? -4.454 11.272 5.498 1.00 97.75 101 ASP A O 1
ATOM 786 N N . THR A 1 102 ? -2.815 9.744 5.459 1.00 96.25 102 THR A N 1
ATOM 787 C CA . THR A 1 102 ? -1.735 10.672 5.823 1.00 96.25 102 THR A CA 1
ATOM 788 C C . THR A 1 102 ? -0.378 10.188 5.303 1.00 96.25 102 THR A C 1
ATOM 790 O O . THR A 1 102 ? -0.177 8.981 5.129 1.00 96.25 102 THR A O 1
ATOM 793 N N . VAL A 1 103 ? 0.522 11.140 5.024 1.00 89.19 103 VAL A N 1
ATOM 794 C CA . VAL A 1 103 ? 1.895 10.945 4.527 1.00 89.19 103 VAL A CA 1
ATOM 795 C C . VAL A 1 103 ? 2.862 11.813 5.317 1.00 89.19 103 VAL A C 1
ATOM 797 O O . VAL A 1 103 ? 2.482 12.976 5.585 1.00 89.19 103 VAL A O 1
#

Foldseek 3Di:
DVCVVVVVDDDCQLLAHLVLLQVLLVPVLVCVCVVCVNVAAEDEDEAASCSNLLNNLVNQVPDPDDHAYAYDADDVPDDDPRHHDDDPVGRRNSDDPVSHPYD

Radius of gyration: 15.38 Å; chains: 1; bounding box: 35×28×46 Å